Protein AF-A0A7C1G2U7-F1 (afdb_monomer)

Solvent-accessible surface area (backbone atoms only — not comparable to full-atom values): 3982 Å² total; per-residue (Å²): 133,93,86,86,84,90,74,84,81,70,53,70,66,62,55,48,55,38,49,76,70,73,51,80,82,62,90,86,62,70,84,65,81,62,45,69,74,58,37,48,69,77,48,71,88,56,96,83,62,81,72,92,76,86,123

Mean predicted aligned error: 7.17 Å

Secondary structure (DSSP, 8-state):
-------PPPPHHHHHHHHHTT--PPTTS---SS-HHHHHHHS---TT---TT--

Sequence (55 aa):
TPLLFLLNPTRVQQVTDVADSGEIMPHKSTYFYPKIMTGLLINKLVAAEKIQGAG

Foldseek 3Di:
DDDDDDDDQDDPVNVVVCVVVVHDDDPPNHDDPPDPVVCCVVDPDDPPDDDPDPD

Structure (mmCIF, N/CA/C/O backbone):
data_AF-A0A7C1G2U7-F1
#
_entry.id   AF-A0A7C1G2U7-F1
#
loop_
_atom_site.group_PDB
_atom_site.id
_atom_site.type_symbol
_atom_site.label_atom_id
_atom_site.label_alt_id
_atom_site.label_comp_id
_atom_site.label_asym_id
_atom_site.label_entity_id
_atom_site.label_seq_id
_atom_site.pdbx_PDB_ins_code
_atom_site.Cartn_x
_atom_site.Cartn_y
_atom_site.Cartn_z
_atom_site.occupancy
_atom_site.B_iso_or_equiv
_atom_site.auth_seq_id
_atom_site.auth_comp_id
_atom_site.auth_asym_id
_atom_site.auth_atom_id
_atom_site.pdbx_PDB_model_num
ATOM 1 N N . THR A 1 1 ? -2.991 6.132 30.714 1.00 79.56 1 THR A N 1
ATOM 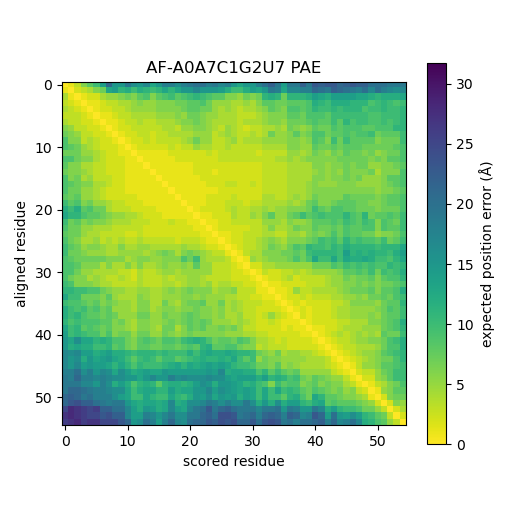2 C CA . THR A 1 1 ? -2.372 4.824 30.410 1.00 79.56 1 THR A CA 1
ATOM 3 C C . THR A 1 1 ? -2.538 4.550 28.926 1.00 79.56 1 THR A C 1
ATOM 5 O O . THR A 1 1 ? -3.674 4.536 28.470 1.00 79.56 1 THR A O 1
ATOM 8 N N . PRO A 1 2 ? -1.459 4.447 28.132 1.00 86.06 2 PRO A N 1
ATOM 9 C CA . PRO A 1 2 ? -1.584 4.136 26.708 1.00 86.06 2 PRO A CA 1
ATOM 10 C C . PRO 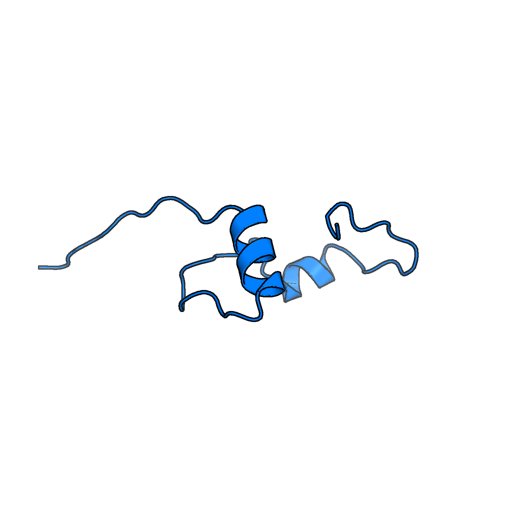A 1 2 ? -1.997 2.670 26.507 1.00 86.06 2 PRO A C 1
ATOM 12 O O . PRO A 1 2 ? -1.525 1.791 27.226 1.00 86.06 2 PRO A O 1
ATOM 15 N N . LEU A 1 3 ? -2.877 2.425 25.535 1.00 87.19 3 LEU A N 1
ATOM 16 C CA . LEU A 1 3 ? -3.357 1.099 25.139 1.00 87.19 3 LEU A CA 1
ATOM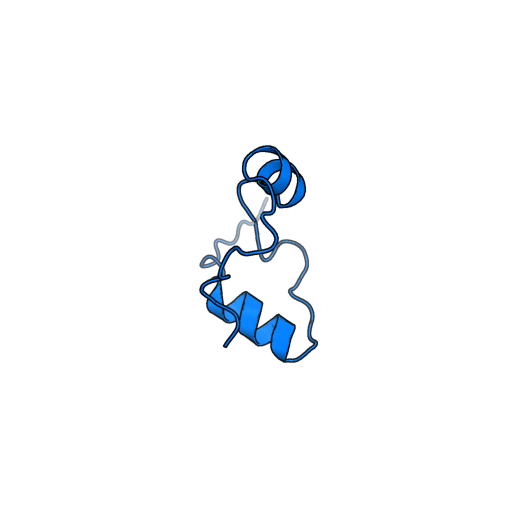 17 C C . LEU A 1 3 ? -2.791 0.754 23.756 1.00 87.19 3 LEU A C 1
ATOM 19 O O . LEU A 1 3 ? -2.821 1.593 22.856 1.00 87.19 3 LEU A O 1
ATOM 23 N N . LEU A 1 4 ? -2.270 -0.464 23.600 1.00 90.25 4 LEU A N 1
ATOM 24 C CA . LEU A 1 4 ? -1.651 -0.948 22.366 1.00 90.25 4 LEU A CA 1
ATOM 25 C C . LEU A 1 4 ? -2.361 -2.211 21.877 1.00 90.25 4 LEU A C 1
ATOM 27 O O . LEU A 1 4 ? -2.586 -3.135 22.655 1.00 90.25 4 LEU A O 1
ATOM 31 N N . PHE A 1 5 ? -2.636 -2.260 20.575 1.00 86.19 5 PHE A N 1
ATOM 32 C CA . PHE A 1 5 ? -3.168 -3.433 19.890 1.00 86.19 5 PHE A CA 1
ATOM 33 C C . PHE A 1 5 ? -2.190 -3.889 18.812 1.00 86.19 5 PHE A C 1
ATOM 35 O O . PHE A 1 5 ? -1.690 -3.079 18.032 1.00 86.19 5 PHE A O 1
ATOM 42 N N . LEU A 1 6 ? -1.937 -5.193 18.770 1.00 89.88 6 LEU A N 1
ATOM 43 C CA . LEU A 1 6 ? -1.155 -5.846 17.727 1.00 89.88 6 LEU A CA 1
ATOM 44 C C . LEU A 1 6 ? -2.126 -6.565 16.792 1.00 89.88 6 LEU A C 1
ATOM 46 O O . LEU A 1 6 ? -3.008 -7.289 17.250 1.00 89.88 6 LEU A O 1
ATOM 50 N N . LEU A 1 7 ? -1.967 -6.350 15.491 1.00 87.31 7 LEU A N 1
ATOM 51 C CA . LEU A 1 7 ? -2.798 -6.953 14.454 1.00 87.31 7 LEU A CA 1
ATOM 52 C C . LEU A 1 7 ? -1.922 -7.782 13.521 1.00 87.31 7 LEU A C 1
ATOM 54 O O . LEU A 1 7 ? -0.752 -7.459 13.302 1.00 87.31 7 LEU A O 1
ATOM 58 N N . ASN A 1 8 ? -2.505 -8.833 12.951 1.00 89.56 8 ASN A N 1
ATOM 59 C CA . ASN A 1 8 ? -1.842 -9.587 11.897 1.00 89.56 8 ASN A CA 1
ATOM 60 C C . ASN A 1 8 ? -1.631 -8.687 10.669 1.00 89.56 8 ASN A C 1
ATOM 62 O O . ASN A 1 8 ? -2.527 -7.909 10.328 1.00 89.56 8 ASN A O 1
ATOM 66 N N . PRO A 1 9 ? -0.473 -8.785 9.995 1.00 85.94 9 PRO A N 1
ATOM 67 C CA . PRO A 1 9 ? -0.224 -8.017 8.788 1.00 85.94 9 PRO A CA 1
ATOM 68 C C . PRO A 1 9 ? -1.204 -8.421 7.683 1.00 85.94 9 PRO A C 1
ATOM 70 O O . PRO A 1 9 ? -1.544 -9.595 7.519 1.00 85.94 9 PRO A O 1
ATOM 73 N N . THR A 1 10 ? -1.634 -7.431 6.910 1.00 87.31 10 THR A N 1
ATOM 74 C CA . THR A 1 10 ? -2.468 -7.610 5.721 1.00 87.31 10 THR A CA 1
ATOM 75 C C . THR A 1 10 ? -1.657 -8.283 4.613 1.00 87.31 10 THR A C 1
ATOM 77 O O . THR A 1 10 ? -0.552 -7.846 4.285 1.00 87.31 10 THR A O 1
ATOM 80 N N . ARG A 1 11 ? -2.174 -9.385 4.053 1.00 89.56 11 ARG A N 1
ATOM 81 C CA . ARG 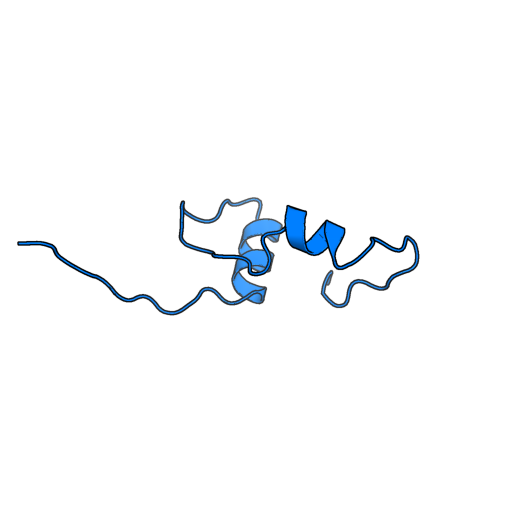A 1 11 ? -1.524 -10.084 2.930 1.00 89.56 11 ARG A CA 1
ATOM 82 C C . ARG A 1 11 ? -1.767 -9.330 1.629 1.00 89.56 11 ARG A C 1
ATOM 84 O O . ARG A 1 11 ? -2.809 -8.701 1.474 1.00 89.56 11 ARG A O 1
ATOM 91 N N . VAL A 1 12 ? -0.848 -9.467 0.672 1.00 88.25 12 VAL A N 1
ATOM 92 C CA . VAL A 1 12 ? -0.969 -8.822 -0.646 1.00 88.25 12 VAL A CA 1
ATOM 93 C C . VAL A 1 12 ? -2.259 -9.242 -1.351 1.00 88.25 12 VAL A C 1
ATOM 95 O O . VAL A 1 12 ? -2.970 -8.366 -1.822 1.00 88.25 12 VAL A O 1
ATOM 98 N N . GLN A 1 13 ? -2.615 -10.534 -1.325 1.00 90.06 13 GLN A N 1
ATOM 99 C CA . GLN A 1 13 ? -3.851 -11.020 -1.953 1.00 90.06 13 GLN A CA 1
ATOM 100 C C . GLN A 1 13 ? -5.092 -10.292 -1.433 1.00 90.06 13 GLN A C 1
ATOM 102 O O . GLN A 1 13 ? -5.903 -9.841 -2.218 1.00 90.06 13 GLN A O 1
ATOM 107 N N . GLN A 1 14 ? -5.190 -10.076 -0.119 1.00 89.75 14 GLN A N 1
ATOM 108 C CA . GLN A 1 14 ? -6.346 -9.395 0.472 1.00 89.75 14 GLN A CA 1
ATOM 109 C C . GLN A 1 14 ? -6.444 -7.931 0.037 1.00 89.75 14 GLN A C 1
ATOM 111 O O . GLN A 1 14 ? -7.536 -7.387 -0.059 1.00 89.75 14 GLN A O 1
ATOM 116 N N . VAL A 1 15 ? -5.301 -7.278 -0.189 1.00 89.69 15 VAL A N 1
ATOM 117 C CA . VAL A 1 15 ? -5.277 -5.904 -0.700 1.00 89.69 15 VAL A CA 1
ATOM 118 C C . VAL A 1 15 ? -5.733 -5.876 -2.157 1.00 89.69 15 VAL A C 1
ATOM 120 O O . VAL A 1 15 ? -6.491 -4.981 -2.521 1.00 89.69 15 VAL A O 1
ATOM 123 N N . THR A 1 16 ? -5.305 -6.855 -2.958 1.00 90.12 16 THR A N 1
ATOM 124 C CA . THR A 1 16 ? -5.757 -7.033 -4.343 1.00 90.12 16 THR A CA 1
ATOM 125 C C . THR A 1 16 ? -7.259 -7.307 -4.398 1.00 90.12 16 THR A C 1
ATOM 127 O O . THR A 1 16 ? -7.965 -6.547 -5.043 1.00 90.12 16 THR A O 1
ATOM 130 N N . ASP A 1 17 ? -7.769 -8.265 -3.619 1.00 93.12 17 ASP A N 1
ATOM 131 C CA . ASP A 1 17 ? -9.195 -8.619 -3.578 1.00 93.12 17 ASP A CA 1
ATOM 132 C C . ASP A 1 17 ? -10.086 -7.408 -3.230 1.00 93.12 17 ASP A C 1
ATOM 134 O O . ASP A 1 17 ? -11.132 -7.187 -3.839 1.00 93.12 17 ASP A O 1
ATOM 138 N N . VAL A 1 18 ? -9.666 -6.590 -2.253 1.00 91.50 18 VAL A N 1
ATOM 139 C CA . VAL A 1 18 ? -10.383 -5.362 -1.866 1.00 91.50 18 VAL A CA 1
ATOM 140 C C . VAL A 1 18 ? -10.352 -4.330 -2.996 1.00 91.50 18 VAL A C 1
ATOM 142 O O . VAL A 1 18 ? -11.387 -3.737 -3.299 1.00 91.50 18 VAL A O 1
ATOM 145 N N . ALA A 1 19 ? -9.205 -4.147 -3.653 1.00 90.69 19 ALA A N 1
ATOM 146 C CA . ALA A 1 19 ? -9.083 -3.230 -4.783 1.00 90.69 19 ALA A CA 1
ATOM 147 C C . ALA A 1 19 ? -9.925 -3.679 -5.991 1.00 90.69 19 ALA A C 1
ATOM 149 O O . ALA A 1 19 ? -10.606 -2.849 -6.593 1.00 90.69 19 ALA A O 1
ATOM 150 N N . ASP A 1 20 ? -9.939 -4.978 -6.297 1.00 93.56 20 ASP A N 1
ATOM 151 C CA . ASP A 1 20 ? -10.736 -5.566 -7.380 1.00 93.56 20 ASP A CA 1
ATOM 152 C C . ASP A 1 20 ? -12.239 -5.458 -7.103 1.00 93.56 20 ASP A C 1
ATOM 154 O O . ASP A 1 20 ? -13.038 -5.293 -8.025 1.00 93.56 20 ASP A O 1
ATOM 158 N N . SER A 1 21 ? -12.635 -5.469 -5.825 1.00 94.25 21 SER A N 1
ATOM 159 C CA . SER A 1 21 ? -14.014 -5.190 -5.411 1.00 94.25 21 SER A CA 1
ATOM 160 C C . SER A 1 21 ? -14.413 -3.707 -5.499 1.00 94.25 21 SER A C 1
ATOM 162 O O . SER A 1 21 ? -15.582 -3.380 -5.304 1.00 94.25 21 SER A O 1
ATOM 164 N N . GLY A 1 22 ? -13.474 -2.806 -5.814 1.00 93.06 22 GLY A N 1
ATOM 165 C CA . GLY A 1 22 ? -13.702 -1.358 -5.870 1.00 93.06 22 GLY A CA 1
ATOM 166 C C . GLY A 1 22 ? -13.753 -0.673 -4.500 1.00 93.06 22 GLY A C 1
ATOM 167 O O . GLY A 1 22 ? -14.126 0.497 -4.413 1.00 93.06 22 GLY A O 1
ATOM 168 N N . GLU A 1 23 ? -13.373 -1.384 -3.439 1.00 93.38 23 GLU A N 1
ATOM 169 C CA . GLU A 1 23 ? -13.398 -0.913 -2.056 1.00 93.38 23 GLU A CA 1
ATOM 170 C C . GLU A 1 2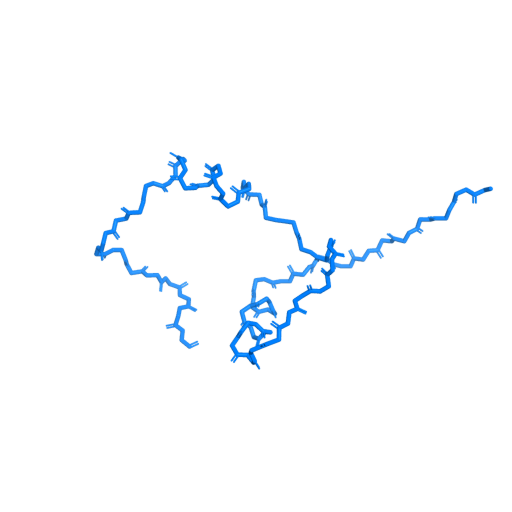3 ? -12.034 -0.359 -1.612 1.00 93.38 23 GLU A C 1
ATOM 172 O O . GLU A 1 23 ? -11.001 -0.530 -2.265 1.00 93.38 23 GLU A O 1
ATOM 177 N N . ILE A 1 24 ? -12.015 0.334 -0.468 1.00 89.75 24 ILE A N 1
ATOM 178 C CA . ILE A 1 24 ? -10.818 1.013 0.051 1.00 89.75 24 ILE A CA 1
ATOM 179 C C . ILE A 1 24 ? -10.376 0.396 1.380 1.00 89.75 24 ILE A C 1
ATOM 181 O O . ILE A 1 24 ? -11.160 0.245 2.317 1.00 89.75 24 ILE A O 1
ATOM 185 N N . MET A 1 25 ? -9.075 0.109 1.497 1.00 91.31 25 MET A N 1
ATOM 186 C CA . MET A 1 25 ? -8.477 -0.347 2.753 1.00 91.31 25 MET A CA 1
ATOM 187 C C . MET A 1 25 ? -8.520 0.752 3.836 1.00 91.31 25 MET A C 1
ATOM 189 O O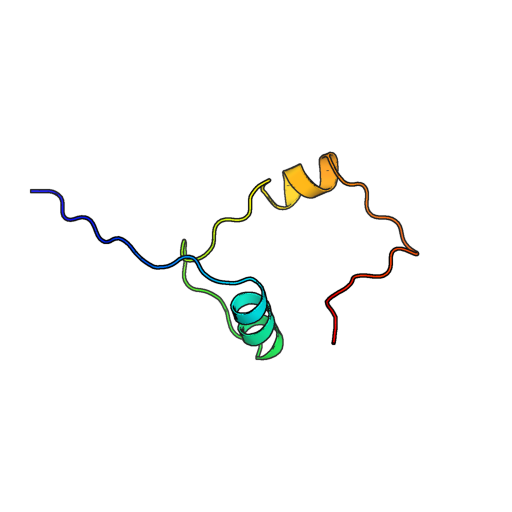 . MET A 1 25 ? -8.233 1.916 3.542 1.00 91.31 25 MET A O 1
ATOM 193 N N . PRO A 1 26 ? -8.802 0.409 5.108 1.00 88.06 26 PRO A N 1
ATOM 194 C CA . PRO A 1 26 ? -8.798 1.373 6.204 1.00 88.06 26 PRO A CA 1
ATOM 195 C C . PRO A 1 26 ? -7.483 2.156 6.339 1.00 88.06 26 PRO A C 1
ATOM 197 O O . PRO A 1 26 ? -6.389 1.687 6.015 1.00 88.06 26 PRO A O 1
ATOM 200 N N . HIS A 1 27 ? -7.551 3.361 6.906 1.00 84.00 27 HIS A N 1
ATOM 201 C CA . HIS A 1 27 ? -6.336 4.136 7.148 1.00 84.00 27 HIS A CA 1
ATOM 202 C C . HIS A 1 27 ? -5.361 3.379 8.061 1.00 84.00 27 HIS A C 1
ATOM 204 O O . HIS A 1 27 ? -5.714 2.956 9.159 1.00 84.00 27 HIS A O 1
ATOM 210 N N . LYS A 1 28 ? -4.097 3.294 7.623 1.00 82.19 28 LYS A N 1
ATOM 211 C CA . LYS A 1 28 ? -2.978 2.667 8.353 1.00 82.19 28 LYS A CA 1
ATOM 212 C C . LYS A 1 28 ? -3.112 1.14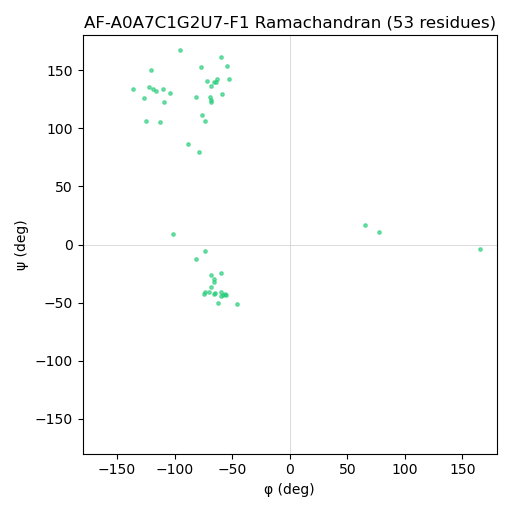5 8.553 1.00 82.19 28 LYS A C 1
ATOM 214 O O . LYS A 1 28 ? -2.371 0.594 9.360 1.00 82.19 28 LYS A O 1
ATOM 219 N N . SER A 1 29 ? -3.982 0.455 7.808 1.00 80.50 29 SER A N 1
ATOM 220 C CA . SER A 1 29 ? -4.085 -1.017 7.843 1.00 80.50 29 SER A CA 1
ATOM 221 C C . SER A 1 29 ? -3.036 -1.741 6.989 1.00 80.50 29 SER A C 1
ATOM 223 O O . SER A 1 29 ? -2.880 -2.956 7.097 1.00 80.50 29 SER A O 1
ATOM 225 N N . THR A 1 30 ? -2.329 -1.017 6.120 1.00 83.19 30 THR A N 1
ATOM 226 C CA . THR A 1 30 ? -1.319 -1.559 5.197 1.00 83.19 30 THR A CA 1
ATOM 227 C C . THR A 1 30 ? -0.087 -0.657 5.182 1.00 83.19 30 THR A C 1
ATOM 229 O O . THR A 1 30 ? -0.206 0.564 5.045 1.00 83.19 30 THR A O 1
ATOM 232 N N . TYR A 1 31 ? 1.107 -1.243 5.277 1.00 83.62 31 TYR A N 1
ATOM 233 C CA . TYR A 1 31 ? 2.375 -0.520 5.167 1.00 83.62 31 TYR A CA 1
ATOM 234 C C . TYR A 1 31 ? 3.248 -1.144 4.075 1.00 83.62 31 TYR A C 1
ATOM 236 O O . TYR A 1 31 ? 3.821 -2.212 4.268 1.00 83.62 31 TYR A O 1
ATOM 244 N N . PHE A 1 32 ? 3.362 -0.463 2.932 1.00 86.00 32 PHE A N 1
ATOM 245 C CA . PHE A 1 32 ? 4.242 -0.883 1.840 1.00 86.00 32 PHE A CA 1
ATOM 246 C C . PHE A 1 32 ? 5.685 -0.452 2.103 1.00 86.00 32 PHE A C 1
ATOM 248 O O . PHE A 1 32 ? 5.951 0.733 2.345 1.00 86.00 32 PHE A O 1
ATOM 255 N N . TYR A 1 33 ? 6.603 -1.417 2.038 1.00 85.00 33 TYR A N 1
ATOM 256 C CA . TYR A 1 33 ? 8.036 -1.183 2.137 1.00 85.00 33 TYR A CA 1
ATOM 257 C C . TYR A 1 33 ? 8.779 -1.799 0.937 1.00 85.00 33 TYR A C 1
ATOM 259 O O . TYR A 1 33 ? 8.630 -2.998 0.705 1.00 85.00 33 TYR A O 1
ATOM 267 N N . PRO A 1 34 ? 9.603 -1.018 0.212 1.00 87.56 34 PRO A N 1
ATOM 268 C CA . PRO A 1 34 ? 9.721 0.440 0.297 1.00 87.56 34 PRO A CA 1
ATOM 269 C C . PRO A 1 34 ? 8.385 1.135 -0.017 1.00 87.56 34 PRO A C 1
ATOM 271 O O . PRO A 1 34 ? 7.478 0.541 -0.600 1.00 87.56 34 PRO A O 1
ATOM 274 N N . LYS A 1 35 ? 8.241 2.403 0.392 1.00 85.94 35 LYS A N 1
ATOM 275 C CA . LYS A 1 35 ? 7.067 3.209 0.013 1.00 85.94 35 LYS A CA 1
ATOM 276 C C . LYS A 1 35 ? 6.909 3.159 -1.500 1.00 85.94 35 LYS A C 1
ATOM 278 O O . LYS A 1 35 ? 7.922 3.242 -2.180 1.00 85.94 35 LYS A O 1
ATOM 283 N N . ILE A 1 36 ? 5.681 3.101 -2.012 1.00 85.50 36 ILE A N 1
ATOM 284 C CA . ILE A 1 36 ? 5.413 2.936 -3.453 1.00 85.50 36 ILE A CA 1
ATOM 285 C C . ILE A 1 36 ? 6.285 3.868 -4.311 1.00 85.50 36 ILE A C 1
ATOM 287 O O . ILE A 1 36 ? 7.026 3.399 -5.165 1.00 85.50 36 ILE A O 1
ATOM 291 N N . MET A 1 37 ? 6.308 5.167 -3.997 1.00 85.75 37 MET A N 1
ATOM 292 C CA . MET A 1 37 ? 7.130 6.156 -4.710 1.00 85.75 37 MET A CA 1
ATOM 293 C C . MET A 1 37 ? 8.636 5.852 -4.668 1.00 85.75 37 MET A C 1
ATOM 295 O O . MET A 1 37 ? 9.322 5.937 -5.680 1.00 85.75 37 MET A O 1
ATOM 299 N N . THR A 1 38 ? 9.164 5.483 -3.501 1.00 88.44 38 THR A N 1
ATOM 300 C CA . THR A 1 38 ? 10.576 5.101 -3.347 1.00 88.44 38 THR A CA 1
ATOM 301 C C . THR A 1 38 ? 10.869 3.778 -4.053 1.00 88.44 38 THR A C 1
ATOM 303 O O . THR A 1 38 ? 11.926 3.619 -4.652 1.00 88.44 38 THR A O 1
ATOM 306 N N . GLY A 1 39 ? 9.918 2.845 -4.027 1.00 85.94 39 GLY A N 1
ATOM 307 C CA . GLY A 1 39 ? 9.976 1.588 -4.756 1.00 85.94 39 GLY A CA 1
ATOM 308 C C . GLY A 1 39 ? 10.099 1.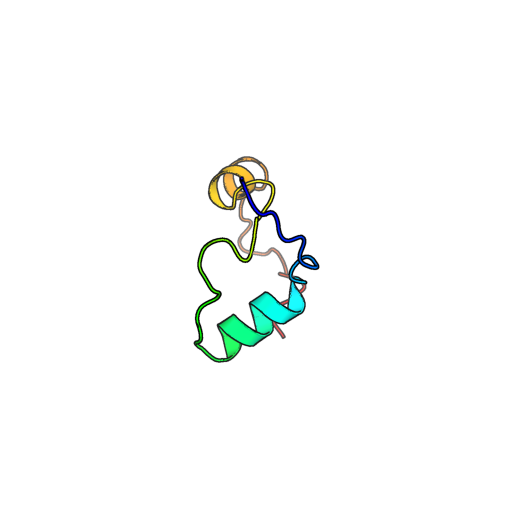808 -6.258 1.00 85.94 39 GLY A C 1
ATOM 309 O O . GLY A 1 39 ? 10.925 1.149 -6.871 1.00 85.94 39 GLY A O 1
ATOM 310 N N . LEU A 1 40 ? 9.375 2.780 -6.820 1.00 88.12 40 LEU A N 1
ATOM 311 C CA . LEU A 1 40 ? 9.463 3.161 -8.237 1.00 88.12 40 LEU A CA 1
ATOM 312 C C . LEU A 1 40 ? 10.796 3.826 -8.614 1.00 88.12 40 LEU A C 1
ATOM 314 O O . LEU A 1 40 ? 11.218 3.767 -9.766 1.00 88.12 40 LEU A O 1
ATOM 318 N N . LEU A 1 41 ? 11.474 4.467 -7.658 1.00 89.06 41 LEU A N 1
ATOM 319 C CA . LEU A 1 41 ? 12.818 5.005 -7.880 1.00 89.06 41 LEU A CA 1
ATOM 320 C C . LEU A 1 41 ? 13.869 3.886 -7.929 1.00 89.06 41 LEU A C 1
ATOM 322 O O . LEU A 1 41 ? 14.791 3.940 -8.742 1.00 89.06 41 LEU A O 1
ATOM 326 N N . ILE A 1 42 ? 13.736 2.889 -7.049 1.00 88.19 42 ILE A N 1
ATOM 327 C CA . ILE A 1 42 ? 14.651 1.741 -6.961 1.00 88.19 42 ILE A CA 1
ATOM 328 C C . ILE A 1 42 ? 14.400 0.767 -8.122 1.00 88.19 42 ILE A C 1
ATOM 330 O O . ILE A 1 42 ? 15.348 0.287 -8.740 1.00 88.19 42 ILE A O 1
ATOM 334 N N . ASN A 1 43 ? 13.130 0.514 -8.440 1.00 84.19 43 ASN A N 1
ATOM 335 C CA . ASN A 1 43 ? 12.682 -0.386 -9.495 1.00 84.19 43 ASN A CA 1
ATOM 336 C C . ASN A 1 43 ? 12.012 0.421 -10.609 1.00 84.19 43 ASN A C 1
ATOM 338 O O . ASN A 1 43 ? 10.884 0.893 -10.465 1.00 84.19 43 ASN A O 1
ATOM 342 N N . LYS A 1 44 ? 12.716 0.575 -11.732 1.00 81.88 44 LYS A N 1
ATOM 343 C CA . LYS A 1 44 ? 12.193 1.277 -12.908 1.00 81.88 44 LYS A CA 1
ATOM 344 C C . LYS A 1 44 ? 11.063 0.474 -13.545 1.00 81.88 44 LYS A C 1
ATOM 346 O O . LYS A 1 44 ? 11.215 -0.721 -13.761 1.00 81.88 44 LYS A O 1
ATOM 351 N N . LEU A 1 45 ? 9.986 1.157 -13.925 1.00 83.62 45 LEU A N 1
ATOM 352 C CA . LEU A 1 45 ? 8.903 0.550 -14.694 1.00 83.62 45 LEU A CA 1
ATOM 353 C C . LEU A 1 45 ? 9.382 0.215 -16.112 1.00 83.62 45 LEU A C 1
ATOM 355 O O . LEU A 1 45 ? 9.825 1.104 -16.844 1.00 83.62 45 LEU A O 1
ATOM 359 N N . VAL A 1 46 ? 9.278 -1.055 -16.505 1.00 87.38 46 VAL A N 1
ATOM 360 C CA . VAL A 1 46 ? 9.596 -1.525 -17.860 1.00 87.38 46 VAL A CA 1
ATOM 361 C C . VAL A 1 46 ? 8.297 -1.912 -18.562 1.00 87.38 46 VAL A C 1
ATOM 363 O O . VAL A 1 46 ? 7.560 -2.769 -18.095 1.00 87.38 46 VAL A O 1
ATOM 366 N N . ALA A 1 47 ? 8.013 -1.302 -19.716 1.00 82.12 47 ALA A N 1
ATOM 367 C CA . ALA A 1 47 ? 6.725 -1.450 -20.407 1.00 82.12 47 ALA A CA 1
ATOM 368 C C . ALA A 1 47 ? 6.363 -2.897 -20.811 1.00 82.12 47 ALA A C 1
ATOM 370 O O . ALA A 1 47 ? 5.189 -3.205 -20.981 1.00 82.12 47 ALA A O 1
ATOM 371 N N . ALA A 1 48 ? 7.356 -3.775 -20.975 1.00 83.31 48 ALA A N 1
ATOM 372 C CA . ALA A 1 48 ? 7.165 -5.184 -21.329 1.00 83.31 48 ALA A CA 1
ATOM 373 C C . ALA A 1 48 ? 7.296 -6.141 -20.126 1.00 83.31 48 ALA A C 1
ATOM 375 O O . ALA A 1 48 ? 7.373 -7.358 -20.307 1.00 83.31 48 ALA A O 1
ATOM 376 N N . GLU A 1 49 ? 7.368 -5.610 -18.904 1.00 82.38 49 GLU A N 1
ATOM 377 C CA . GLU A 1 49 ? 7.428 -6.422 -17.695 1.00 82.38 49 GLU A CA 1
ATOM 378 C C . GLU A 1 49 ? 6.096 -7.147 -17.479 1.00 82.38 49 GLU A C 1
ATOM 380 O O . GLU A 1 49 ? 5.026 -6.539 -17.424 1.00 82.38 49 GLU A O 1
ATOM 385 N N . LYS A 1 50 ? 6.155 -8.475 -17.359 1.00 74.25 50 LYS A N 1
ATOM 386 C CA . LYS A 1 50 ? 4.986 -9.266 -16.978 1.00 74.25 50 LYS A CA 1
ATOM 387 C C . LYS A 1 50 ? 4.759 -9.105 -15.482 1.00 74.25 50 LYS A C 1
ATOM 389 O O . LYS A 1 50 ? 5.530 -9.622 -14.680 1.00 74.25 50 LYS A O 1
ATOM 394 N N . ILE A 1 51 ? 3.677 -8.426 -15.121 1.00 73.62 51 ILE A N 1
ATOM 395 C CA . ILE A 1 51 ? 3.254 -8.288 -13.729 1.00 73.62 51 ILE A CA 1
ATOM 396 C C . ILE A 1 51 ? 2.670 -9.631 -13.286 1.00 73.62 51 ILE A C 1
ATOM 398 O O . ILE A 1 51 ? 1.588 -10.034 -13.714 1.00 73.62 51 ILE A O 1
ATOM 402 N N . GLN A 1 52 ? 3.409 -10.361 -12.457 1.00 60.91 52 GLN A N 1
ATOM 403 C CA . GLN A 1 52 ? 2.991 -11.660 -11.945 1.00 60.91 52 GLN A CA 1
ATOM 404 C C . GLN A 1 52 ? 1.994 -11.448 -10.796 1.00 60.91 52 GLN A C 1
ATOM 406 O O . GLN A 1 52 ? 2.369 -11.458 -9.628 1.00 60.91 52 GLN A O 1
ATOM 411 N N . GLY A 1 53 ? 0.733 -11.167 -11.136 1.00 57.12 53 GLY A N 1
ATOM 412 C CA . GLY A 1 53 ? -0.328 -10.955 -10.143 1.00 57.12 53 GLY A CA 1
ATOM 413 C C . GLY A 1 53 ? -1.622 -10.305 -10.637 1.00 57.12 53 GLY A C 1
ATOM 414 O O . GLY A 1 53 ? -2.539 -10.183 -9.840 1.00 57.12 53 GLY A O 1
ATOM 415 N N . ALA A 1 54 ? -1.715 -9.894 -11.906 1.00 48.22 54 ALA A N 1
ATOM 416 C CA . ALA A 1 54 ? -2.977 -9.450 -12.500 1.00 48.22 54 ALA A CA 1
ATOM 417 C C . ALA A 1 54 ? -3.706 -10.665 -13.097 1.00 48.22 54 ALA A C 1
ATOM 419 O O . ALA A 1 54 ? -3.487 -11.017 -14.259 1.00 48.22 54 ALA A O 1
ATOM 420 N N . GLY A 1 55 ? -4.485 -11.350 -12.267 1.00 42.19 55 GLY A N 1
ATOM 421 C CA . GLY A 1 55 ? -5.406 -12.414 -12.652 1.00 42.19 55 GLY A CA 1
ATOM 422 C C . GLY A 1 55 ? -6.703 -12.234 -11.897 1.00 42.19 55 GLY A C 1
ATOM 423 O O . GLY A 1 55 ? -6.591 -11.923 -10.695 1.00 42.19 55 GLY A O 1
#

Radius of gyration: 14.93 Å; Cα contact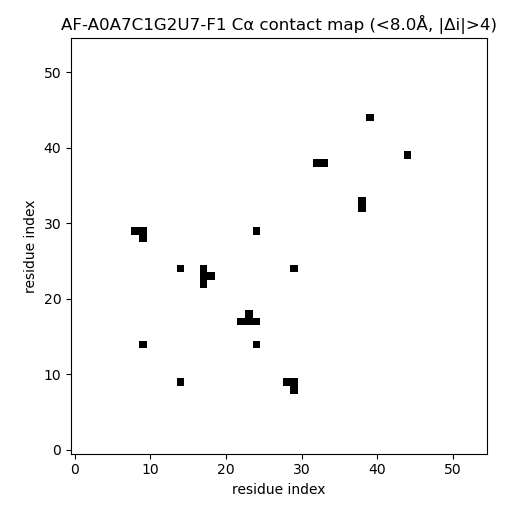s (8 Å, |Δi|>4): 13; chains: 1; bounding box: 29×19×52 Å

pLDDT: mean 84.28, std 10.13, range [42.19, 94.25]